Protein AF-A0A329HM37-F1 (afdb_monomer)

Sequence (70 aa):
MGISNGEYQLRTMFLDDLNLQVVMDHARTDPRFLAQLITQLQERGEARTREETALLEWACSANRTQSADR

Secondary structure (DSSP, 8-state):
-PPPHHHHHHHHHHHHHS-HHH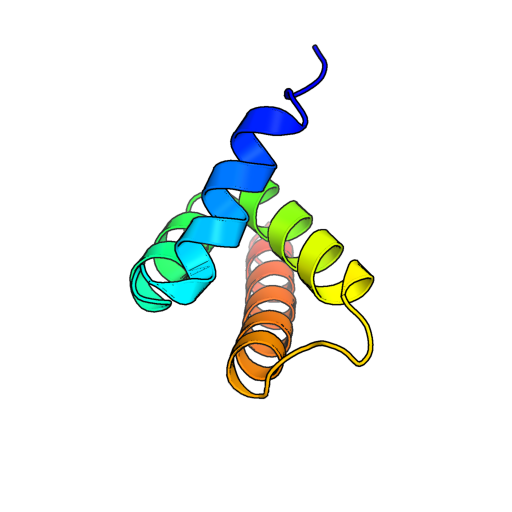HHHHHHH-HHHHHHHHHHHHHTGGG--HHHHHHHHHHHHHHHHHHH--

Mean predicted aligned error: 9.38 Å

Foldseek 3Di:
DDDDPVVVVVVVVCVVPPDLVVLLVVCLVDVVSLVVLLVVLVVCPPVDDPVSVVSNVVSVVSNVVVVVVD

Nearest PDB structures (foldseek):
  7b7n-assembly1_L  TM=9.566E-01  e=1.453E+00  Human gammaherpesvirus 8
  8tsh-assembly1_E  TM=5.216E-01  e=4.625E+00  Caldimonas thermodepolymerans
  7nsu-assembly1_D  TM=5.966E-01  e=9.384E+00  Escherichia coli

Radius of gyration: 12.0 Å; Cα contacts (8 Å, |Δi|>4): 28; chains: 1; bounding box: 33×25×28 Å

pLDDT: mean 71.18, std 14.29, range [38.47, 87.88]

Structure (mmCIF, N/CA/C/O backbone):
data_AF-A0A329HM37-F1
#
_entry.id   AF-A0A329HM37-F1
#
loop_
_atom_site.group_PDB
_atom_site.id
_atom_site.type_symbol
_atom_site.label_atom_id
_atom_site.label_alt_id
_atom_site.label_comp_id
_atom_site.label_asym_id
_atom_site.label_entity_id
_atom_site.label_seq_id
_atom_site.pdbx_PDB_ins_code
_atom_site.Cartn_x
_atom_site.Cartn_y
_atom_site.Cartn_z
_atom_site.occupancy
_atom_site.B_iso_or_equiv
_atom_site.auth_seq_id
_atom_site.auth_comp_id
_atom_site.auth_asym_id
_atom_site.auth_atom_id
_atom_site.pdbx_PDB_model_num
ATOM 1 N N . MET A 1 1 ? 7.989 17.769 -16.737 1.00 38.47 1 MET A N 1
ATOM 2 C CA . MET A 1 1 ? 6.758 17.023 -17.066 1.00 38.47 1 MET A CA 1
ATOM 3 C C . MET A 1 1 ? 6.220 16.483 -15.752 1.00 38.47 1 MET A C 1
ATOM 5 O O . MET A 1 1 ? 6.652 15.431 -15.304 1.00 38.47 1 MET A O 1
ATOM 9 N N . GLY A 1 2 ? 5.456 17.317 -15.042 1.00 43.62 2 GLY A N 1
ATOM 10 C CA . GLY A 1 2 ? 4.919 16.975 -13.727 1.00 43.62 2 GLY A CA 1
ATOM 11 C C . GLY A 1 2 ? 3.755 16.026 -13.931 1.00 43.62 2 GLY A C 1
ATOM 12 O O . GLY A 1 2 ? 2.826 16.366 -14.657 1.00 43.62 2 GLY A O 1
ATOM 13 N N . ILE A 1 3 ? 3.851 14.826 -13.372 1.00 47.78 3 ILE A N 1
ATOM 14 C CA . ILE A 1 3 ? 2.730 13.899 -13.391 1.00 47.78 3 ILE A CA 1
ATOM 15 C C . ILE A 1 3 ? 1.657 14.530 -12.501 1.00 47.78 3 ILE A C 1
ATOM 17 O O . ILE A 1 3 ? 1.908 14.824 -11.334 1.00 47.78 3 ILE A O 1
ATOM 21 N N . SER A 1 4 ? 0.515 14.855 -13.100 1.00 45.41 4 SER A N 1
ATOM 22 C CA . SER A 1 4 ? -0.580 15.568 -12.456 1.00 45.41 4 SER A CA 1
ATOM 23 C C . SER A 1 4 ? -1.033 14.833 -11.196 1.00 45.41 4 SER A C 1
ATOM 25 O O . SER A 1 4 ? -1.523 13.708 -11.272 1.00 45.41 4 SER A O 1
ATOM 27 N N . ASN A 1 5 ? -0.950 15.507 -10.047 1.00 51.59 5 ASN A N 1
ATOM 28 C CA . ASN A 1 5 ? -1.461 15.047 -8.747 1.00 51.59 5 ASN A CA 1
ATOM 29 C C . ASN A 1 5 ? -2.926 14.547 -8.781 1.00 51.59 5 ASN A C 1
ATOM 31 O O . ASN A 1 5 ? -3.347 13.851 -7.863 1.00 51.59 5 ASN A O 1
ATOM 35 N N . GLY A 1 6 ? -3.703 14.879 -9.822 1.00 47.75 6 GLY A N 1
ATOM 36 C CA . GLY A 1 6 ? -5.085 14.422 -10.006 1.00 47.75 6 GLY A CA 1
ATOM 37 C C . GLY A 1 6 ? -5.240 12.976 -10.501 1.00 47.75 6 GLY A C 1
ATOM 38 O O . GLY A 1 6 ? -6.205 12.317 -10.125 1.00 47.75 6 GLY A O 1
ATOM 39 N N . GLU A 1 7 ? -4.295 12.433 -11.279 1.00 50.47 7 GLU A N 1
ATOM 40 C CA . GLU A 1 7 ? -4.359 11.021 -11.716 1.00 50.47 7 GLU A CA 1
ATOM 41 C C . GLU A 1 7 ? -3.998 10.051 -10.578 1.00 50.47 7 GLU A C 1
ATOM 43 O O . GLU A 1 7 ? -4.493 8.923 -10.523 1.00 50.47 7 GLU A O 1
ATOM 48 N N . TYR A 1 8 ? -3.189 10.511 -9.620 1.00 52.84 8 TYR A N 1
ATOM 49 C CA . TYR A 1 8 ? -2.832 9.742 -8.427 1.00 52.84 8 TYR A CA 1
ATOM 50 C C . TYR A 1 8 ? -3.958 9.657 -7.409 1.00 52.84 8 TYR A C 1
ATOM 52 O O . TYR A 1 8 ? -4.125 8.615 -6.781 1.00 52.84 8 TYR A O 1
ATOM 60 N N . GLN A 1 9 ? -4.753 10.719 -7.282 1.00 49.03 9 GLN A N 1
ATOM 61 C CA . GLN A 1 9 ? -5.872 10.756 -6.345 1.00 49.03 9 GLN A CA 1
ATOM 62 C C . GLN A 1 9 ? -6.996 9.795 -6.756 1.00 49.03 9 GLN A C 1
ATOM 64 O O . GLN A 1 9 ? -7.618 9.171 -5.901 1.00 49.03 9 GLN A O 1
ATOM 69 N N . LEU A 1 10 ? -7.191 9.596 -8.066 1.00 49.50 10 LEU A N 1
ATOM 70 C CA . LEU A 1 10 ? -8.062 8.539 -8.578 1.00 49.50 10 LEU A CA 1
ATOM 71 C C . LEU A 1 10 ? -7.503 7.161 -8.211 1.00 49.50 10 LEU A C 1
ATOM 73 O O . LEU A 1 10 ? -8.217 6.369 -7.605 1.00 49.50 10 LEU A O 1
ATOM 77 N N . ARG A 1 11 ? -6.222 6.873 -8.492 1.00 53.22 11 ARG A N 1
ATOM 78 C CA . ARG A 1 11 ? -5.637 5.544 -8.218 1.00 53.22 11 ARG A CA 1
ATOM 79 C C . ARG A 1 11 ? -5.597 5.164 -6.738 1.00 53.22 11 ARG A C 1
ATOM 81 O O . ARG A 1 11 ? -5.712 3.982 -6.444 1.00 53.22 11 ARG A O 1
ATOM 88 N N . THR A 1 12 ? -5.453 6.115 -5.817 1.00 53.47 12 THR A N 1
ATOM 89 C CA . THR A 1 12 ? -5.522 5.823 -4.376 1.00 53.47 12 THR A CA 1
ATOM 90 C C . THR A 1 12 ? -6.954 5.658 -3.870 1.00 53.47 12 THR A C 1
ATOM 92 O O . THR A 1 12 ? -7.165 4.833 -2.988 1.00 53.47 12 THR A O 1
ATOM 95 N N . MET A 1 13 ? -7.951 6.331 -4.462 1.00 46.72 13 MET A N 1
ATOM 96 C CA . MET A 1 13 ? -9.371 5.989 -4.254 1.00 46.72 13 MET A CA 1
ATOM 97 C C . MET A 1 13 ? -9.718 4.598 -4.805 1.00 46.72 13 MET A C 1
ATOM 99 O O . MET A 1 13 ? -10.543 3.904 -4.223 1.00 46.72 13 MET A O 1
ATOM 103 N N . PHE A 1 14 ? -9.045 4.148 -5.869 1.00 51.38 14 PHE A N 1
ATOM 104 C CA . P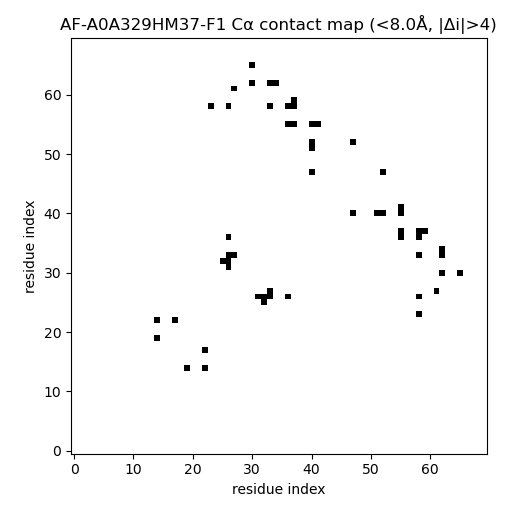HE A 1 14 ? -9.195 2.784 -6.381 1.00 51.38 14 PHE A CA 1
ATOM 105 C C . PHE A 1 14 ? -8.681 1.708 -5.406 1.00 51.38 14 PHE A C 1
ATOM 107 O O . PHE A 1 14 ? -9.103 0.572 -5.551 1.00 51.38 14 PHE A O 1
ATOM 114 N N . LEU A 1 15 ? -7.839 2.002 -4.403 1.00 56.97 15 LEU A N 1
ATOM 115 C CA . LEU A 1 15 ? -7.460 0.978 -3.411 1.00 56.97 15 LEU A CA 1
ATOM 116 C C . LEU A 1 15 ? -8.625 0.548 -2.504 1.00 56.97 15 LEU A C 1
ATOM 118 O O . LEU A 1 15 ? -8.577 -0.558 -1.977 1.00 56.97 15 LEU A O 1
ATOM 122 N N . ASP A 1 16 ? -9.627 1.410 -2.311 1.00 54.38 16 ASP A N 1
ATOM 123 C CA . ASP A 1 16 ? -10.749 1.149 -1.398 1.00 54.38 16 ASP A CA 1
ATOM 124 C C . ASP A 1 16 ? -11.762 0.153 -1.998 1.00 54.38 16 ASP A C 1
ATOM 126 O O . ASP A 1 16 ? -12.370 -0.625 -1.272 1.00 54.38 16 ASP A O 1
ATOM 130 N N . ASP A 1 17 ? -11.887 0.121 -3.333 1.00 52.00 17 ASP A N 1
ATOM 131 C CA . ASP A 1 17 ? -12.891 -0.690 -4.049 1.00 52.00 17 ASP A CA 1
ATOM 132 C C . ASP A 1 17 ? -12.270 -1.687 -5.055 1.00 52.00 17 ASP A C 1
ATOM 134 O O . ASP A 1 17 ? -12.797 -2.772 -5.310 1.00 52.00 17 ASP A O 1
ATOM 138 N N . LEU A 1 18 ? -11.096 -1.375 -5.615 1.00 55.25 18 LEU A N 1
ATOM 139 C CA . LEU A 1 18 ? -10.466 -2.151 -6.680 1.00 55.25 18 LEU A CA 1
ATOM 140 C C . LEU A 1 18 ? -9.360 -3.041 -6.130 1.00 55.25 18 LEU A C 1
ATOM 142 O O . LEU A 1 18 ? -8.200 -2.656 -6.012 1.00 55.25 18 LEU A O 1
ATOM 146 N N . ASN A 1 19 ? -9.776 -4.270 -5.841 1.00 67.25 19 ASN A N 1
ATOM 147 C CA . ASN A 1 19 ? -8.991 -5.497 -5.779 1.00 67.25 19 ASN A CA 1
ATOM 148 C C . ASN A 1 19 ? -7.466 -5.285 -5.689 1.00 67.25 19 ASN A C 1
ATOM 150 O O . ASN A 1 19 ? -6.776 -5.157 -6.706 1.00 67.25 19 ASN A O 1
ATOM 154 N N . LEU A 1 20 ? -6.955 -5.320 -4.455 1.00 70.88 20 LEU A N 1
ATOM 155 C CA . LEU A 1 20 ? -5.540 -5.238 -4.075 1.00 70.88 20 LEU A CA 1
ATOM 156 C C . LEU A 1 20 ? -4.607 -6.010 -5.026 1.00 70.88 20 LEU A C 1
ATOM 158 O O . LEU A 1 20 ? -3.501 -5.569 -5.330 1.00 70.88 20 LEU A O 1
ATOM 162 N N . GLN A 1 21 ? -5.083 -7.140 -5.550 1.00 75.19 21 GLN A N 1
ATOM 163 C CA . GLN A 1 21 ? -4.358 -7.996 -6.479 1.00 75.19 21 GLN A CA 1
ATOM 164 C C . GLN A 1 21 ? -3.976 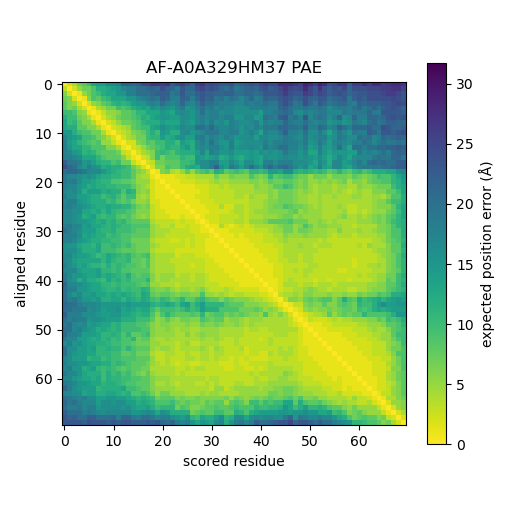-7.291 -7.793 1.00 75.19 21 GLN A C 1
ATOM 166 O O . GLN A 1 21 ? -2.876 -7.498 -8.297 1.00 75.19 21 GLN A O 1
ATOM 171 N N . VAL A 1 22 ? -4.844 -6.430 -8.333 1.00 78.00 22 VAL A N 1
ATOM 172 C CA . VAL A 1 22 ? -4.574 -5.657 -9.559 1.00 78.00 22 VAL A CA 1
ATOM 173 C C . VAL A 1 22 ? -3.531 -4.573 -9.293 1.00 78.00 22 VAL A C 1
ATOM 175 O O . VAL A 1 22 ? -2.636 -4.359 -10.109 1.00 78.00 22 VAL A O 1
ATOM 178 N N . VAL A 1 23 ? -3.607 -3.915 -8.131 1.00 76.31 23 VAL A N 1
ATOM 179 C CA . VAL A 1 23 ? -2.619 -2.910 -7.706 1.00 76.31 23 VAL A CA 1
ATOM 180 C C . VAL A 1 23 ? -1.245 -3.555 -7.535 1.00 76.31 23 VAL A C 1
ATOM 182 O O . VAL A 1 23 ? -0.248 -3.005 -8.001 1.00 76.31 23 VAL A O 1
ATOM 185 N N . MET A 1 24 ? -1.195 -4.742 -6.924 1.00 79.69 24 MET A N 1
ATOM 186 C CA . MET A 1 24 ? 0.035 -5.515 -6.761 1.00 79.69 24 MET A CA 1
ATOM 187 C C . MET A 1 24 ? 0.625 -5.953 -8.107 1.00 79.69 24 MET A C 1
ATOM 189 O O . MET A 1 24 ? 1.827 -5.809 -8.323 1.00 79.69 24 MET A O 1
ATOM 193 N N . ASP A 1 25 ? -0.200 -6.449 -9.032 1.00 82.38 25 ASP A N 1
ATOM 194 C CA . ASP A 1 25 ? 0.258 -6.863 -10.363 1.00 82.38 25 ASP A CA 1
ATOM 195 C C . ASP A 1 25 ? 0.830 -5.676 -11.154 1.00 82.38 25 ASP A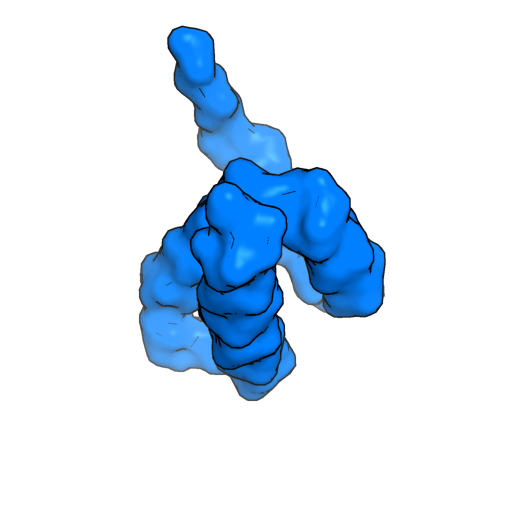 C 1
ATOM 197 O O . ASP A 1 25 ? 1.966 -5.723 -11.630 1.00 82.38 25 ASP A O 1
ATOM 201 N N . HIS A 1 26 ? 0.115 -4.546 -11.164 1.00 80.00 26 HIS A N 1
ATOM 202 C CA . HIS A 1 26 ? 0.568 -3.329 -11.835 1.00 80.00 26 HIS A CA 1
ATOM 203 C C . HIS A 1 26 ? 1.856 -2.767 -11.221 1.00 80.00 26 HIS A C 1
ATOM 205 O O . HIS A 1 26 ? 2.763 -2.366 -11.946 1.00 80.00 26 HIS A O 1
ATOM 211 N N . ALA A 1 27 ? 1.976 -2.772 -9.890 1.00 81.06 27 ALA A N 1
ATOM 212 C CA . ALA A 1 27 ? 3.185 -2.326 -9.200 1.00 81.06 27 ALA A CA 1
ATOM 213 C C . ALA A 1 27 ? 4.379 -3.266 -9.429 1.00 81.06 27 ALA A C 1
ATOM 215 O O . ALA A 1 27 ? 5.527 -2.830 -9.402 1.00 81.06 27 ALA A O 1
ATOM 216 N N . ARG A 1 28 ? 4.130 -4.545 -9.722 1.00 79.44 28 ARG A N 1
ATOM 217 C CA . ARG A 1 28 ? 5.179 -5.484 -10.128 1.00 79.44 28 ARG A CA 1
ATOM 218 C C . ARG A 1 28 ? 5.683 -5.213 -11.545 1.00 79.44 28 ARG A C 1
ATOM 220 O O . ARG A 1 28 ? 6.857 -5.444 -11.815 1.00 79.44 28 ARG A O 1
ATOM 227 N N . THR A 1 29 ? 4.823 -4.747 -12.450 1.00 81.31 29 THR A N 1
ATOM 228 C CA . THR A 1 29 ? 5.222 -4.397 -13.824 1.00 81.31 29 THR A CA 1
ATOM 229 C C . THR A 1 29 ? 5.823 -2.993 -13.918 1.00 81.31 29 THR A C 1
ATOM 231 O O . THR A 1 29 ? 6.721 -2.772 -14.729 1.00 81.31 29 THR A O 1
ATOM 234 N N . ASP A 1 30 ? 5.364 -2.052 -13.088 1.00 81.94 30 ASP A N 1
ATOM 235 C CA . ASP A 1 30 ? 5.784 -0.652 -13.127 1.00 81.94 30 ASP A CA 1
ATOM 236 C C . ASP A 1 30 ? 6.493 -0.221 -11.821 1.00 81.94 30 ASP A C 1
ATOM 238 O O . ASP A 1 30 ? 5.843 0.117 -10.823 1.00 81.94 30 ASP A O 1
ATOM 242 N N . PRO A 1 31 ? 7.841 -0.185 -11.801 1.00 78.81 31 PRO A N 1
ATOM 243 C CA . PRO A 1 31 ? 8.606 0.161 -10.600 1.00 78.81 31 PRO A CA 1
ATOM 244 C C . PRO A 1 31 ? 8.427 1.628 -10.172 1.00 78.81 31 PRO A C 1
ATOM 246 O O . PRO A 1 31 ? 8.636 1.968 -9.007 1.00 78.81 31 PRO A O 1
ATOM 249 N N . ARG A 1 32 ? 8.024 2.526 -11.085 1.00 82.38 32 ARG A N 1
ATOM 250 C CA . ARG A 1 32 ? 7.742 3.931 -10.741 1.00 82.38 32 ARG A CA 1
ATOM 251 C C . ARG A 1 32 ? 6.431 4.044 -9.980 1.00 82.38 32 ARG A C 1
ATOM 253 O O . ARG A 1 32 ? 6.350 4.816 -9.027 1.00 82.38 32 ARG A O 1
ATOM 260 N N . PHE A 1 33 ? 5.424 3.279 -10.389 1.00 81.25 33 PHE A N 1
ATOM 261 C CA . PHE A 1 33 ? 4.167 3.168 -9.666 1.00 81.25 33 PHE A CA 1
ATOM 262 C C . PHE A 1 33 ? 4.382 2.559 -8.277 1.00 81.25 33 PHE A C 1
ATOM 264 O O . PHE A 1 33 ? 3.878 3.106 -7.300 1.00 81.25 33 PHE A O 1
ATOM 271 N N . LEU A 1 34 ? 5.196 1.504 -8.170 1.00 83.62 34 LEU A N 1
ATOM 272 C CA . LEU A 1 34 ? 5.554 0.888 -6.890 1.00 83.62 34 LEU A CA 1
ATOM 273 C C . LEU A 1 34 ? 6.199 1.885 -5.917 1.00 83.62 34 LEU A C 1
ATOM 275 O O . LEU A 1 34 ? 5.776 1.983 -4.767 1.00 83.62 34 LEU A O 1
ATOM 279 N N . ALA A 1 35 ? 7.180 2.666 -6.379 1.00 83.38 35 ALA A N 1
ATOM 280 C CA . ALA A 1 35 ? 7.831 3.683 -5.553 1.00 83.38 35 ALA A CA 1
ATOM 281 C C . ALA A 1 35 ? 6.835 4.737 -5.038 1.00 83.38 35 ALA A C 1
ATOM 283 O O . ALA A 1 35 ? 6.881 5.122 -3.872 1.00 83.38 35 ALA A O 1
ATOM 284 N N . GLN A 1 36 ? 5.893 5.165 -5.882 1.00 82.75 36 GLN A N 1
ATOM 285 C CA . GLN A 1 36 ? 4.875 6.140 -5.489 1.00 82.75 36 GLN A CA 1
ATOM 286 C C . GLN A 1 36 ? 3.823 5.562 -4.546 1.00 82.75 36 GLN A C 1
ATOM 288 O O . GLN A 1 36 ? 3.416 6.242 -3.607 1.00 82.75 36 GLN A O 1
ATOM 293 N N . LEU A 1 37 ? 3.428 4.303 -4.747 1.00 80.94 37 LEU A N 1
ATOM 294 C CA . LEU A 1 37 ? 2.545 3.573 -3.840 1.00 80.94 37 LEU A CA 1
ATOM 295 C C . LEU A 1 37 ? 3.152 3.525 -2.429 1.00 80.94 37 LEU A C 1
ATOM 297 O O . LEU A 1 37 ? 2.479 3.848 -1.453 1.00 80.94 37 LEU A O 1
ATOM 301 N N . ILE A 1 38 ? 4.443 3.194 -2.331 1.00 84.12 38 ILE A N 1
ATOM 302 C CA . ILE A 1 38 ? 5.196 3.165 -1.069 1.00 84.12 38 ILE A CA 1
ATOM 303 C C . ILE A 1 38 ? 5.227 4.550 -0.410 1.00 84.12 38 ILE A C 1
ATOM 305 O O . ILE A 1 38 ? 5.024 4.652 0.800 1.00 84.12 38 ILE A O 1
ATOM 309 N N . THR A 1 39 ? 5.470 5.619 -1.175 1.00 84.19 39 THR A N 1
ATOM 310 C CA . THR A 1 39 ? 5.459 6.995 -0.653 1.00 84.19 39 THR A CA 1
ATOM 311 C C . THR A 1 39 ? 4.084 7.379 -0.112 1.00 84.19 39 THR A C 1
ATOM 313 O O . THR A 1 39 ? 3.988 7.790 1.038 1.00 84.19 39 THR A O 1
ATOM 316 N N . GLN A 1 40 ? 3.014 7.161 -0.876 1.00 80.00 40 GLN A N 1
ATOM 317 C CA . GLN A 1 40 ? 1.647 7.506 -0.466 1.00 80.00 40 GLN A CA 1
ATOM 318 C C . GLN A 1 40 ? 1.188 6.719 0.769 1.00 80.00 40 GLN A C 1
ATOM 320 O O . GLN A 1 40 ? 0.586 7.278 1.687 1.00 80.00 40 GLN A O 1
ATOM 325 N N . LEU A 1 41 ? 1.516 5.426 0.830 1.00 80.69 41 LEU A N 1
ATOM 326 C CA . LEU A 1 41 ? 1.254 4.595 2.004 1.00 80.69 41 LEU A CA 1
ATOM 327 C C . LEU A 1 41 ? 2.037 5.104 3.221 1.00 80.69 41 LEU A C 1
ATOM 329 O O . LEU A 1 41 ? 1.470 5.187 4.311 1.00 80.69 41 LEU A O 1
ATOM 333 N N . GLN A 1 42 ? 3.308 5.489 3.061 1.00 81.69 42 GLN A N 1
ATOM 334 C CA . GLN A 1 42 ? 4.096 6.100 4.138 1.00 81.69 42 GLN A CA 1
ATOM 335 C C . GLN A 1 42 ? 3.499 7.428 4.616 1.00 81.69 42 GLN A C 1
ATOM 337 O O . GLN A 1 42 ? 3.392 7.622 5.825 1.00 81.69 42 GLN A O 1
ATOM 342 N N . GLU A 1 43 ? 3.044 8.286 3.702 1.00 83.44 43 GLU A N 1
ATOM 343 C CA . GLU A 1 43 ? 2.423 9.578 4.023 1.00 83.44 43 GLU A CA 1
ATOM 344 C C . GLU A 1 43 ? 1.112 9.441 4.815 1.00 83.44 43 GLU A C 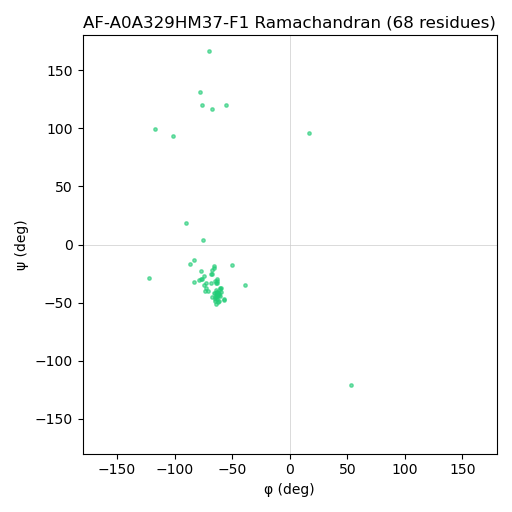1
ATOM 346 O O . GLU A 1 43 ? 0.823 10.290 5.654 1.00 83.44 43 GLU A O 1
ATOM 351 N N . ARG A 1 44 ? 0.349 8.350 4.632 1.00 74.31 44 ARG A N 1
ATOM 352 C CA . ARG A 1 44 ? -0.841 8.057 5.461 1.00 74.31 44 ARG A CA 1
ATOM 353 C C . ARG A 1 44 ? -0.520 7.768 6.935 1.00 74.31 44 ARG A C 1
ATOM 355 O O . ARG A 1 44 ? -1.411 7.889 7.775 1.00 74.31 44 ARG A O 1
ATOM 362 N N . GLY A 1 45 ? 0.722 7.402 7.263 1.00 74.94 45 GLY A N 1
ATOM 363 C CA . GLY A 1 45 ? 1.166 7.189 8.644 1.00 74.94 45 GLY A CA 1
ATOM 364 C C . GLY A 1 45 ? 0.278 6.217 9.433 1.00 74.94 45 GLY A C 1
ATOM 365 O O . GLY A 1 45 ? 0.128 5.059 9.047 1.00 74.94 45 GLY A O 1
ATOM 366 N N . GLU A 1 46 ? -0.296 6.697 10.540 1.00 72.62 46 GLU A N 1
ATOM 367 C CA . GLU A 1 46 ? -1.124 5.922 11.482 1.00 72.62 46 GLU A CA 1
ATOM 368 C C . GLU A 1 46 ? -2.597 5.786 11.065 1.00 72.62 46 GLU A C 1
ATOM 370 O O . GLU A 1 46 ? -3.308 4.942 11.602 1.00 72.62 46 GLU A O 1
ATOM 375 N N . ALA A 1 47 ? -3.064 6.563 10.081 1.00 75.38 47 ALA A N 1
ATOM 376 C CA . ALA A 1 47 ? -4.419 6.427 9.529 1.00 75.38 47 ALA A CA 1
ATOM 377 C C . ALA A 1 47 ? -4.561 5.210 8.593 1.00 75.38 47 ALA A C 1
ATOM 379 O O . ALA A 1 47 ? -5.595 5.018 7.956 1.00 75.38 47 ALA A O 1
ATOM 380 N N . ARG A 1 48 ? -3.496 4.414 8.477 1.00 74.56 48 ARG A N 1
ATOM 381 C CA . ARG A 1 48 ? -3.380 3.288 7.567 1.00 74.56 48 ARG A CA 1
ATOM 382 C C . ARG A 1 48 ? -4.131 2.073 8.112 1.00 74.56 48 ARG A C 1
ATOM 384 O O . ARG A 1 48 ? -3.946 1.667 9.259 1.00 74.56 48 ARG A O 1
ATOM 391 N N . THR A 1 49 ? -4.948 1.453 7.271 1.00 79.94 49 THR A N 1
ATOM 392 C CA . THR A 1 49 ? -5.626 0.195 7.604 1.00 79.94 49 THR A CA 1
ATOM 393 C C . THR A 1 49 ? -4.634 -0.976 7.677 1.00 79.94 49 THR A C 1
ATOM 395 O O . THR A 1 49 ? -3.478 -0.894 7.239 1.00 79.94 49 THR A O 1
ATOM 398 N N . ARG A 1 50 ? -5.071 -2.112 8.240 1.00 80.50 50 ARG A N 1
ATOM 399 C CA . ARG A 1 50 ? -4.253 -3.341 8.277 1.00 80.50 50 ARG A CA 1
ATOM 400 C C . ARG A 1 50 ? -3.881 -3.826 6.873 1.00 80.50 50 ARG A C 1
ATOM 402 O O . ARG A 1 50 ? -2.760 -4.281 6.673 1.00 80.50 50 ARG A O 1
ATOM 409 N N . GLU A 1 51 ? -4.794 -3.697 5.917 1.00 78.81 51 GLU A N 1
ATOM 410 C CA . GLU A 1 51 ? -4.593 -4.114 4.524 1.00 78.81 51 GLU A CA 1
ATOM 411 C C . GLU A 1 51 ? -3.549 -3.249 3.822 1.00 78.81 51 GLU A C 1
ATOM 413 O O . GLU A 1 51 ? -2.616 -3.763 3.212 1.00 78.81 51 GLU A O 1
ATOM 418 N N . GLU A 1 52 ? -3.632 -1.933 3.990 1.00 79.69 52 GLU A N 1
ATOM 419 C CA . GLU A 1 52 ? -2.627 -1.001 3.483 1.00 79.69 52 GLU A CA 1
ATOM 420 C C . GLU A 1 52 ? -1.253 -1.198 4.143 1.00 79.69 52 GLU A C 1
ATOM 422 O O . GLU A 1 52 ? -0.217 -1.001 3.508 1.00 79.69 52 GLU A O 1
ATOM 427 N N . THR A 1 53 ? -1.216 -1.598 5.417 1.00 83.44 53 THR A N 1
ATOM 428 C CA . THR A 1 53 ? 0.040 -1.938 6.102 1.00 83.44 53 THR A CA 1
ATOM 429 C C . THR A 1 53 ? 0.683 -3.171 5.474 1.00 83.44 53 THR A C 1
ATOM 431 O O . THR A 1 53 ? 1.850 -3.110 5.090 1.00 83.44 53 THR A O 1
ATOM 434 N N . ALA A 1 54 ? -0.093 -4.238 5.266 1.00 83.75 54 ALA A N 1
ATOM 435 C CA . ALA A 1 54 ? 0.371 -5.431 4.563 1.00 83.75 54 ALA A CA 1
ATOM 436 C C . ALA A 1 54 ? 0.809 -5.117 3.119 1.00 83.75 54 ALA A C 1
ATOM 438 O O . ALA A 1 54 ? 1.815 -5.647 2.640 1.00 83.75 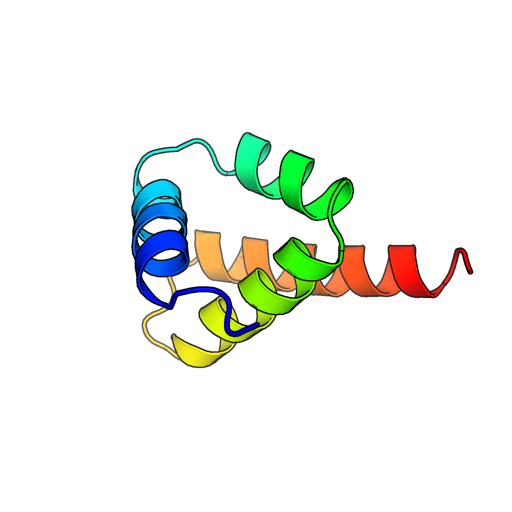54 ALA A O 1
ATOM 439 N N . LEU A 1 55 ? 0.101 -4.210 2.435 1.00 82.69 55 LEU A N 1
ATOM 440 C CA . LEU A 1 55 ? 0.467 -3.748 1.099 1.00 82.69 55 LEU A CA 1
ATOM 441 C C . LEU A 1 55 ? 1.797 -2.990 1.098 1.00 82.69 55 LEU A C 1
ATOM 443 O O . LEU A 1 55 ? 2.607 -3.211 0.202 1.00 82.69 55 LEU A O 1
ATOM 447 N N . LEU A 1 56 ? 2.050 -2.124 2.084 1.00 85.25 56 LEU A N 1
ATOM 448 C CA . LEU A 1 56 ? 3.320 -1.405 2.198 1.00 85.25 56 LEU A CA 1
ATOM 449 C C . LEU A 1 56 ? 4.488 -2.371 2.424 1.00 85.25 56 LEU A C 1
ATOM 451 O O . LEU A 1 56 ? 5.527 -2.238 1.775 1.00 85.25 56 LEU A O 1
ATOM 455 N N . GLU A 1 57 ? 4.325 -3.340 3.326 1.00 86.94 57 GLU A N 1
ATOM 456 C CA . GLU A 1 57 ? 5.353 -4.348 3.605 1.00 86.94 57 GLU A CA 1
ATOM 457 C C . GLU A 1 57 ? 5.671 -5.185 2.360 1.00 86.94 57 GLU A C 1
ATOM 459 O O . GLU A 1 57 ? 6.842 -5.395 2.015 1.00 86.94 57 GLU A O 1
ATOM 464 N N . TRP A 1 58 ? 4.629 -5.600 1.634 1.00 87.88 58 TRP A N 1
ATOM 465 C CA . TRP A 1 58 ? 4.779 -6.272 0.350 1.00 87.88 58 TRP A CA 1
ATOM 466 C C . TRP A 1 58 ? 5.475 -5.379 -0.683 1.00 87.88 58 TRP A C 1
ATOM 468 O O . TRP A 1 58 ? 6.436 -5.818 -1.314 1.00 87.88 58 TRP A O 1
ATOM 478 N N . ALA A 1 59 ? 5.039 -4.128 -0.838 1.00 84.62 59 ALA A N 1
ATOM 479 C CA . ALA A 1 59 ? 5.560 -3.211 -1.844 1.00 84.62 59 ALA A CA 1
ATOM 480 C C . ALA A 1 59 ? 7.046 -2.906 -1.605 1.00 84.62 59 ALA A C 1
ATOM 482 O O . ALA A 1 59 ? 7.852 -2.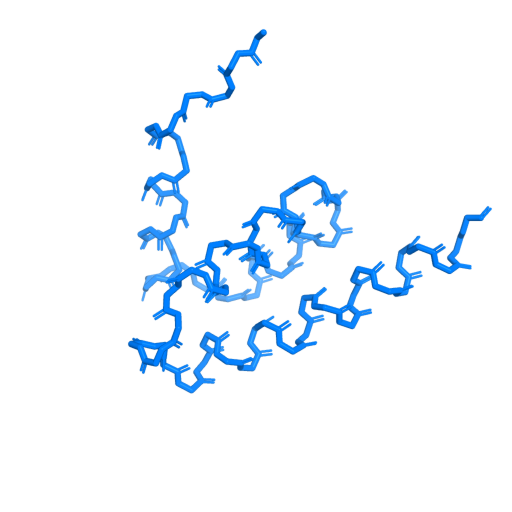926 -2.535 1.00 84.62 59 ALA A O 1
ATOM 483 N N . CYS A 1 60 ? 7.432 -2.704 -0.343 1.00 83.62 60 CYS A N 1
ATOM 484 C CA . CYS A 1 60 ? 8.823 -2.512 0.058 1.00 83.62 60 CYS A CA 1
ATOM 485 C C . CYS A 1 60 ? 9.680 -3.750 -0.263 1.00 83.62 60 CYS A C 1
ATOM 487 O O . CYS A 1 60 ? 10.783 -3.628 -0.805 1.00 83.62 60 CYS A O 1
ATOM 489 N N . SER A 1 61 ? 9.144 -4.948 -0.010 1.00 85.94 61 SER A N 1
ATOM 490 C CA . SER A 1 61 ? 9.800 -6.215 -0.352 1.00 85.94 61 SER A CA 1
ATOM 491 C C . SER A 1 61 ? 9.955 -6.391 -1.865 1.00 85.94 61 SER A C 1
ATOM 493 O O . SER A 1 61 ? 11.050 -6.689 -2.336 1.00 85.94 61 SER A O 1
ATOM 495 N N . ALA A 1 6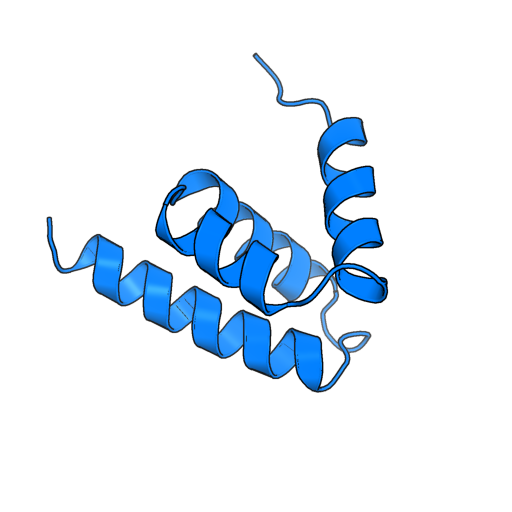2 ? 8.897 -6.130 -2.639 1.00 83.31 62 ALA A N 1
ATOM 496 C CA . ALA A 1 62 ? 8.904 -6.214 -4.097 1.00 83.31 62 ALA A CA 1
ATOM 497 C C . ALA A 1 62 ? 9.903 -5.230 -4.726 1.00 83.31 62 ALA A C 1
ATOM 499 O O . ALA A 1 62 ? 10.655 -5.607 -5.625 1.00 83.31 62 ALA A O 1
ATOM 500 N N . ASN A 1 63 ? 9.976 -4.002 -4.203 1.00 82.81 63 ASN A N 1
ATOM 501 C CA . ASN A 1 63 ? 10.922 -2.985 -4.660 1.00 82.81 63 ASN A CA 1
ATOM 502 C C . ASN A 1 63 ? 12.372 -3.419 -4.408 1.00 82.81 63 ASN A C 1
ATOM 504 O O . ASN A 1 63 ? 13.251 -3.219 -5.248 1.00 82.81 63 ASN A O 1
ATOM 508 N N . ARG A 1 64 ? 12.625 -4.061 -3.261 1.00 81.62 64 ARG A N 1
ATOM 509 C CA . ARG A 1 64 ? 13.937 -4.623 -2.930 1.00 81.62 64 ARG A CA 1
ATOM 510 C C . ARG A 1 64 ? 14.316 -5.771 -3.864 1.00 81.62 64 ARG A C 1
ATOM 512 O O . ARG A 1 64 ? 15.459 -5.821 -4.302 1.00 81.62 64 ARG A O 1
ATOM 519 N N . THR A 1 65 ? 13.372 -6.652 -4.200 1.00 79.69 65 THR A N 1
ATOM 520 C CA . THR A 1 65 ? 13.595 -7.745 -5.160 1.00 79.69 65 THR A CA 1
ATOM 521 C C . THR A 1 65 ? 13.870 -7.220 -6.569 1.00 79.69 65 THR A C 1
ATOM 523 O O . THR A 1 65 ? 14.832 -7.658 -7.186 1.00 79.69 65 THR A O 1
ATOM 526 N N . GLN A 1 66 ? 13.104 -6.240 -7.058 1.00 69.94 66 GLN A N 1
ATOM 527 C CA . GLN A 1 66 ? 13.356 -5.613 -8.366 1.00 69.94 66 GLN A CA 1
ATOM 528 C C . GLN A 1 66 ? 14.699 -4.880 -8.432 1.00 69.94 66 GLN A C 1
ATOM 530 O O . GLN A 1 66 ? 15.326 -4.833 -9.484 1.00 69.94 66 GLN A O 1
ATOM 535 N N . SER A 1 67 ? 15.145 -4.299 -7.317 1.00 66.44 67 SER A N 1
ATOM 536 C CA . SER A 1 67 ? 16.435 -3.606 -7.248 1.00 66.44 67 SER A CA 1
ATOM 537 C C . SER A 1 67 ? 17.626 -4.567 -7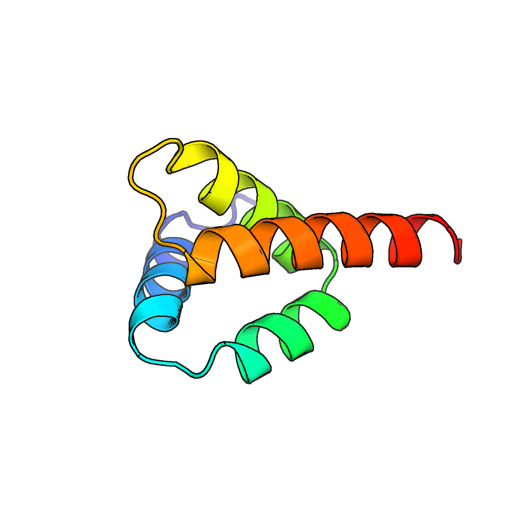.163 1.00 66.44 67 SER A C 1
ATOM 539 O O . SER A 1 67 ? 18.736 -4.169 -7.491 1.00 66.44 67 SER A O 1
ATOM 541 N N . ALA A 1 68 ? 17.408 -5.802 -6.698 1.00 62.47 68 ALA A N 1
ATOM 542 C CA . ALA A 1 68 ? 18.436 -6.838 -6.589 1.00 62.47 68 ALA A CA 1
ATOM 543 C C . ALA A 1 68 ? 18.618 -7.658 -7.882 1.00 62.47 68 ALA A C 1
ATOM 545 O O . ALA A 1 68 ? 19.635 -8.327 -8.027 1.00 62.47 68 ALA A O 1
ATOM 546 N N . ASP A 1 69 ? 17.651 -7.605 -8.803 1.00 53.28 69 ASP A N 1
ATOM 547 C CA . ASP A 1 69 ? 17.677 -8.276 -10.115 1.00 53.28 69 ASP A CA 1
ATOM 548 C C . ASP A 1 69 ? 18.304 -7.402 -11.227 1.00 53.28 69 ASP A C 1
ATOM 550 O O . ASP A 1 69 ? 18.090 -7.630 -12.415 1.00 53.28 69 ASP A O 1
ATOM 554 N N . ARG A 1 70 ? 19.062 -6.361 -10.858 1.00 47.69 70 ARG A N 1
ATOM 555 C CA . ARG A 1 70 ? 19.717 -5.432 -11.788 1.00 47.69 70 ARG A CA 1
ATOM 556 C C . ARG A 1 70 ? 21.218 -5.378 -11.551 1.00 47.69 70 ARG A C 1
ATOM 558 O O . ARG A 1 70 ? 21.945 -5.263 -12.562 1.00 47.69 70 ARG A O 1
#

Solvent-accessible surface area (backbone atoms only — not comparable to full-atom values): 4170 Å² total; per-residue (Å²): 136,80,81,59,72,67,64,52,53,53,56,59,58,37,62,80,76,47,56,64,67,59,56,52,53,50,31,71,74,33,64,70,54,32,55,50,51,46,50,55,53,57,73,46,55,86,81,51,50,74,66,55,50,54,48,41,57,49,47,56,51,52,52,52,51,61,64,71,76,110